Protein AF-A0A090FJC4-F1 (afdb_monomer_lite)

Radius of gyration: 14.95 Å; chains: 1; bounding box: 26×58×28 Å

Sequence (71 aa):
MVSAANGYDFSDIKAVARELVQSDPSVSIDDIVRSLYEDLYEGQPCPPALIEAVKQALQHPASGQTGAGGT

Structure (mmCIF, N/CA/C/O backbone):
data_AF-A0A090FJC4-F1
#
_entry.id   AF-A0A090FJC4-F1
#
loop_
_atom_site.group_PDB
_atom_site.id
_atom_site.type_symbol
_atom_site.label_atom_id
_atom_site.label_alt_id
_atom_site.label_comp_id
_atom_site.label_asym_id
_atom_site.label_entity_id
_atom_site.label_seq_id
_atom_site.pdbx_PDB_ins_code
_atom_site.Cartn_x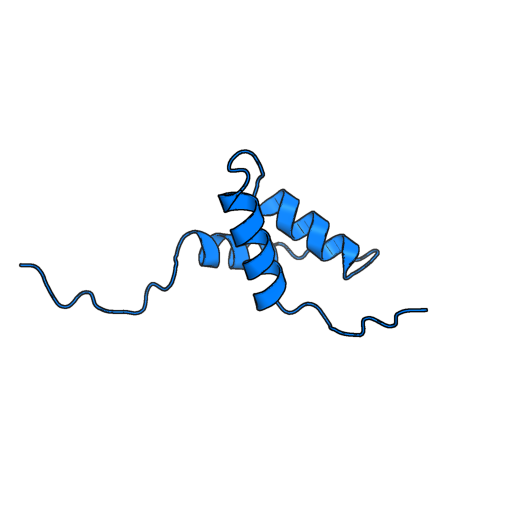
_atom_site.Cartn_y
_atom_site.Cartn_z
_atom_site.occupancy
_atom_site.B_iso_or_equiv
_atom_site.auth_seq_id
_atom_site.auth_comp_id
_atom_site.auth_asym_id
_atom_site.auth_atom_id
_atom_site.pdbx_PDB_model_num
ATOM 1 N N . MET A 1 1 ? -7.969 -25.082 -1.041 1.00 34.50 1 MET A N 1
ATOM 2 C CA . MET A 1 1 ? -6.849 -24.127 -0.937 1.00 34.50 1 MET A CA 1
ATOM 3 C C . MET A 1 1 ? -7.148 -23.041 -1.952 1.00 34.50 1 MET A C 1
ATOM 5 O O . MET A 1 1 ? -7.301 -23.382 -3.117 1.00 34.50 1 MET A O 1
ATOM 9 N N . VAL A 1 2 ? -7.457 -21.821 -1.507 1.00 37.66 2 VAL A N 1
ATOM 10 C CA . VAL A 1 2 ? -7.960 -20.765 -2.396 1.00 37.66 2 VAL A CA 1
ATOM 11 C C . VAL A 1 2 ? -6.797 -20.297 -3.273 1.00 37.66 2 VAL A C 1
ATOM 13 O O . VAL A 1 2 ? -5.806 -19.774 -2.778 1.00 37.66 2 VAL A O 1
ATOM 16 N N . SER A 1 3 ? -6.865 -20.579 -4.569 1.00 40.09 3 SER A N 1
ATOM 17 C CA . SER A 1 3 ? -5.932 -20.028 -5.547 1.00 40.09 3 SER A CA 1
ATOM 18 C C . SER A 1 3 ? -6.492 -18.680 -5.977 1.00 40.09 3 SER A C 1
ATOM 20 O O . SER A 1 3 ? -7.230 -18.598 -6.956 1.00 40.09 3 SER A O 1
ATOM 22 N N . ALA A 1 4 ? -6.204 -17.625 -5.216 1.00 42.28 4 ALA A N 1
ATOM 23 C CA . ALA A 1 4 ? -6.481 -16.265 -5.659 1.00 42.28 4 ALA A CA 1
ATOM 24 C C . ALA A 1 4 ? -5.431 -15.875 -6.711 1.00 42.28 4 ALA A C 1
ATOM 26 O O . ALA A 1 4 ? -4.514 -15.113 -6.454 1.00 42.28 4 ALA A O 1
ATOM 27 N N . ALA A 1 5 ? -5.569 -16.415 -7.923 1.00 43.34 5 ALA A N 1
ATOM 28 C CA . ALA A 1 5 ? -4.858 -15.944 -9.110 1.00 43.34 5 ALA A CA 1
ATOM 29 C C . ALA A 1 5 ? -5.488 -14.645 -9.659 1.00 43.34 5 ALA A C 1
ATOM 31 O O . ALA A 1 5 ? -5.541 -14.439 -10.868 1.00 43.34 5 ALA A O 1
ATOM 32 N N . ASN A 1 6 ? -6.003 -13.784 -8.778 1.00 47.78 6 ASN A N 1
ATOM 33 C CA . ASN A 1 6 ? -6.293 -12.401 -9.118 1.00 47.78 6 ASN A CA 1
ATOM 34 C C . ASN A 1 6 ? -5.010 -11.645 -8.819 1.00 47.78 6 ASN A C 1
ATOM 36 O O . ASN A 1 6 ? -4.776 -11.246 -7.682 1.00 47.78 6 ASN A O 1
ATOM 40 N N . GLY A 1 7 ? -4.155 -11.520 -9.835 1.00 51.97 7 GLY A N 1
ATOM 41 C CA . GLY A 1 7 ? -3.065 -10.561 -9.784 1.00 51.97 7 GLY A CA 1
ATOM 42 C C . GLY A 1 7 ? -3.682 -9.218 -9.432 1.00 51.97 7 GLY A C 1
ATOM 43 O O . GLY A 1 7 ? -4.462 -8.674 -10.210 1.00 51.97 7 GLY A O 1
ATOM 44 N N . TYR A 1 8 ? -3.421 -8.752 -8.218 1.00 60.16 8 TYR A N 1
ATOM 45 C CA . TYR A 1 8 ? -3.853 -7.438 -7.788 1.00 60.16 8 TYR A CA 1
ATOM 46 C C . TYR A 1 8 ? -3.238 -6.433 -8.758 1.00 60.16 8 TYR A C 1
ATOM 48 O O . TYR A 1 8 ? -2.013 -6.283 -8.844 1.00 60.16 8 TYR A O 1
ATOM 56 N N . ASP A 1 9 ? -4.103 -5.798 -9.538 1.00 75.38 9 ASP A N 1
ATOM 57 C CA . ASP A 1 9 ? -3.725 -4.723 -10.434 1.00 75.38 9 ASP A CA 1
ATOM 58 C C . ASP A 1 9 ? -3.578 -3.425 -9.628 1.00 75.38 9 ASP A C 1
ATOM 60 O O . ASP A 1 9 ? -4.166 -3.263 -8.554 1.00 75.38 9 ASP A O 1
ATOM 64 N N . PHE A 1 10 ? -2.823 -2.467 -10.166 1.00 83.00 10 PHE A N 1
ATOM 65 C CA . PHE A 1 10 ? -2.692 -1.116 -9.617 1.00 83.00 10 PHE A CA 1
ATOM 66 C C . PHE A 1 10 ? -4.031 -0.511 -9.162 1.00 83.00 10 PHE A C 1
ATOM 68 O O . PHE A 1 10 ? -4.088 0.186 -8.147 1.00 83.00 10 PHE A O 1
ATOM 75 N N . SER A 1 11 ? -5.118 -0.776 -9.894 1.00 83.25 11 SER A N 1
ATOM 76 C CA . SER A 1 11 ? -6.448 -0.266 -9.547 1.00 83.25 11 SER A CA 1
ATOM 77 C C . SER A 1 11 ? -6.979 -0.765 -8.205 1.00 83.25 11 SER A C 1
ATOM 79 O O . SER A 1 11 ? -7.647 0.011 -7.521 1.00 83.25 11 SER A O 1
ATOM 81 N N . ASP A 1 12 ? -6.672 -2.004 -7.824 1.00 86.38 12 ASP A N 1
ATOM 82 C CA . ASP A 1 12 ? -7.144 -2.608 -6.577 1.00 86.38 12 ASP A CA 1
ATOM 83 C C . ASP A 1 12 ? -6.336 -2.075 -5.386 1.00 86.38 12 ASP A C 1
ATOM 85 O O . ASP A 1 12 ? -6.901 -1.489 -4.463 1.00 86.38 12 ASP A O 1
ATOM 89 N N . ILE A 1 13 ? -5.000 -2.072 -5.511 1.00 87.69 13 ILE A N 1
ATOM 90 C CA . ILE A 1 13 ? -4.090 -1.451 -4.528 1.00 87.69 13 ILE A CA 1
ATOM 91 C C . ILE A 1 13 ? -4.495 0.004 -4.271 1.00 87.69 13 ILE A C 1
ATOM 93 O O . ILE A 1 13 ? -4.578 0.446 -3.127 1.00 87.69 13 ILE A O 1
ATOM 97 N N . LYS A 1 14 ? -4.803 0.759 -5.331 1.00 88.81 14 LYS A N 1
ATOM 98 C CA . LYS A 1 14 ? -5.280 2.141 -5.227 1.00 88.81 14 LYS A CA 1
ATOM 99 C C . LYS A 1 14 ? -6.627 2.244 -4.507 1.00 88.81 14 LYS A C 1
ATOM 101 O O . LYS A 1 14 ? -6.811 3.172 -3.722 1.00 88.81 14 LYS A O 1
ATOM 106 N N . ALA A 1 15 ? -7.582 1.364 -4.805 1.00 89.06 15 ALA A N 1
ATOM 107 C CA . ALA A 1 15 ? -8.907 1.392 -4.190 1.00 89.06 15 ALA A CA 1
ATOM 108 C C . ALA A 1 15 ? -8.827 1.108 -2.685 1.00 89.06 15 ALA A C 1
ATOM 110 O O . ALA A 1 15 ? -9.365 1.882 -1.894 1.00 89.06 15 ALA A O 1
ATOM 111 N N . VAL A 1 16 ? -8.077 0.076 -2.296 1.00 89.31 16 VAL A N 1
ATOM 112 C CA . VAL A 1 16 ? -7.861 -0.280 -0.889 1.00 89.31 16 VAL A CA 1
ATOM 113 C C . VAL A 1 16 ? -7.069 0.809 -0.168 1.00 89.31 16 VAL A C 1
ATOM 115 O O . VAL A 1 16 ? -7.475 1.257 0.902 1.00 89.31 16 VAL A O 1
ATOM 118 N N . ALA A 1 17 ? -5.995 1.323 -0.777 1.00 89.88 17 ALA A N 1
ATOM 119 C CA . ALA A 1 17 ? -5.225 2.423 -0.199 1.00 89.88 17 ALA A CA 1
ATOM 120 C C . ALA A 1 17 ? -6.071 3.684 0.013 1.00 89.88 17 ALA A C 1
ATOM 122 O O . ALA A 1 17 ? -5.928 4.354 1.035 1.00 89.88 17 ALA A O 1
ATOM 123 N N . ARG A 1 18 ? -6.989 3.993 -0.911 1.00 89.56 18 ARG A N 1
ATOM 124 C CA . ARG A 1 18 ? -7.953 5.087 -0.746 1.00 89.56 18 ARG A CA 1
ATOM 125 C C . ARG A 1 18 ? -8.858 4.859 0.456 1.00 89.56 18 ARG A C 1
ATOM 127 O O . ARG A 1 18 ? -9.061 5.783 1.235 1.00 89.56 18 ARG A O 1
ATOM 134 N N . GLU A 1 19 ? -9.450 3.675 0.559 1.00 91.12 19 GLU A N 1
ATOM 135 C CA . GLU A 1 19 ? -10.403 3.352 1.618 1.00 91.12 19 GLU A CA 1
ATOM 136 C C . GLU A 1 19 ? -9.734 3.413 2.994 1.00 91.12 19 GLU A C 1
ATOM 138 O O . GLU A 1 19 ? -10.247 4.066 3.902 1.00 91.12 19 GLU A O 1
ATOM 143 N N . LEU A 1 20 ? -8.534 2.843 3.112 1.00 90.19 20 LEU A N 1
ATOM 144 C CA . LEU A 1 20 ? -7.753 2.862 4.344 1.00 90.19 20 LEU A CA 1
ATOM 145 C C . LEU A 1 20 ? -7.355 4.279 4.757 1.00 90.19 20 LEU A C 1
ATOM 147 O O . LEU A 1 20 ? -7.560 4.632 5.911 1.00 90.19 20 LEU A O 1
ATOM 151 N N . VAL A 1 21 ? -6.873 5.119 3.834 1.00 89.25 21 VAL A N 1
ATOM 152 C CA . VAL A 1 21 ? -6.503 6.508 4.168 1.00 89.25 21 VAL A CA 1
ATOM 153 C C . VAL A 1 21 ? -7.721 7.368 4.536 1.00 89.25 21 VAL A C 1
ATOM 155 O O . VAL A 1 21 ? -7.600 8.325 5.297 1.00 89.25 21 VAL A O 1
ATOM 158 N N . GLN A 1 22 ? -8.901 7.055 3.985 1.00 87.00 22 GLN A N 1
ATOM 159 C CA . GLN A 1 22 ? -10.157 7.725 4.338 1.00 87.00 22 GLN A CA 1
ATOM 160 C C . GLN A 1 22 ? -10.689 7.272 5.699 1.00 87.00 22 GLN A C 1
ATOM 162 O O . GLN A 1 22 ? -11.270 8.084 6.418 1.00 87.00 22 GLN A O 1
ATOM 167 N N . SER A 1 23 ? -10.501 5.996 6.041 1.00 91.38 23 SER A N 1
ATOM 168 C CA . SER A 1 23 ? -10.883 5.442 7.338 1.00 91.38 23 SER A CA 1
ATOM 169 C C . SER A 1 23 ? -9.930 5.884 8.448 1.00 91.38 23 SER A C 1
ATOM 171 O O . SER A 1 23 ? -10.386 6.224 9.537 1.00 91.38 23 SER A O 1
ATOM 173 N N . ASP A 1 24 ? -8.623 5.878 8.183 1.00 88.88 24 ASP A N 1
ATOM 174 C CA . ASP A 1 24 ? -7.585 6.277 9.126 1.00 88.88 24 ASP A CA 1
ATOM 175 C C . ASP A 1 24 ? -6.554 7.198 8.443 1.00 88.88 24 ASP A C 1
ATOM 177 O O . ASP A 1 24 ? -5.655 6.743 7.740 1.00 88.88 24 ASP A O 1
ATOM 181 N N . PRO A 1 25 ? -6.642 8.523 8.634 1.00 83.62 25 PRO A N 1
ATOM 182 C CA . PRO A 1 25 ? -5.702 9.457 8.021 1.00 83.62 25 PRO A CA 1
ATOM 183 C C . PRO A 1 25 ? -4.310 9.443 8.675 1.00 83.62 25 PRO A C 1
ATOM 185 O O . PRO A 1 25 ? -3.431 10.180 8.227 1.00 83.62 25 PRO A O 1
ATOM 188 N N . SER A 1 26 ? -4.095 8.652 9.737 1.00 90.19 26 SER A N 1
ATOM 189 C CA . SER A 1 26 ? -2.778 8.506 10.371 1.00 90.19 26 SER A CA 1
ATOM 190 C C . SER A 1 26 ? -1.904 7.493 9.633 1.00 90.19 26 SER A C 1
ATOM 192 O O . SER A 1 26 ? -0.679 7.541 9.769 1.00 90.19 26 SER A O 1
ATOM 194 N N . VAL A 1 27 ? -2.501 6.590 8.843 1.00 87.25 27 VAL A N 1
ATOM 195 C CA . VAL A 1 27 ? -1.741 5.634 8.033 1.00 87.25 27 VAL A CA 1
ATOM 196 C C . VAL A 1 27 ? -1.158 6.300 6.788 1.00 87.25 27 VAL A C 1
ATOM 198 O O . VAL A 1 27 ? -1.780 7.131 6.127 1.00 87.25 27 VAL A O 1
ATOM 201 N N . SER A 1 28 ? 0.078 5.933 6.454 1.00 90.31 28 SER A N 1
ATOM 202 C CA . SER A 1 28 ? 0.772 6.462 5.280 1.00 90.31 28 SER A CA 1
ATOM 203 C C . SER A 1 28 ? 0.497 5.599 4.056 1.00 90.31 28 SER A C 1
ATOM 205 O O . SER A 1 28 ? 0.584 4.379 4.126 1.00 90.31 28 SER A O 1
ATOM 207 N N . ILE A 1 29 ? 0.250 6.235 2.905 1.00 89.69 29 ILE A N 1
ATOM 208 C CA . ILE A 1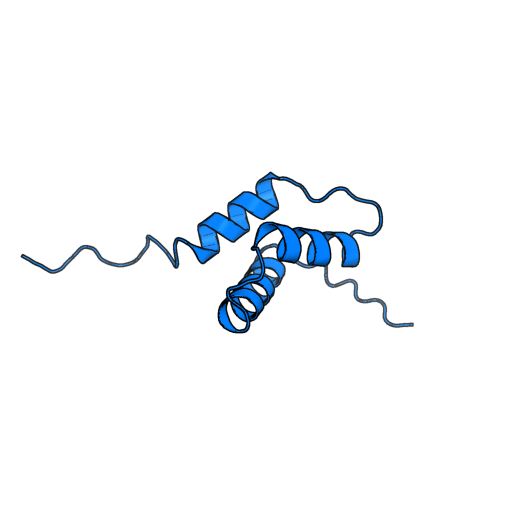 29 ? 0.026 5.536 1.626 1.00 89.69 29 ILE A CA 1
ATOM 209 C C . ILE A 1 29 ? 1.194 4.587 1.295 1.00 89.69 29 ILE A C 1
ATOM 211 O O . ILE A 1 29 ? 0.960 3.506 0.771 1.00 89.69 29 ILE A O 1
ATOM 215 N N . ASP A 1 30 ? 2.432 4.966 1.635 1.00 91.19 30 ASP A N 1
ATOM 216 C CA . ASP A 1 30 ? 3.622 4.110 1.498 1.00 91.19 30 ASP A CA 1
ATOM 217 C C . ASP A 1 30 ? 3.466 2.777 2.237 1.00 91.19 30 ASP A C 1
ATOM 219 O O . ASP A 1 30 ? 3.608 1.718 1.632 1.00 91.19 30 ASP A O 1
ATOM 223 N N . ASP A 1 31 ? 3.099 2.844 3.517 1.00 91.44 31 ASP A N 1
ATOM 224 C CA . ASP A 1 31 ? 2.970 1.685 4.400 1.00 91.44 31 ASP A CA 1
ATOM 225 C C . ASP A 1 31 ? 1.857 0.748 3.915 1.00 91.44 31 ASP A C 1
ATOM 227 O O . ASP A 1 31 ? 2.053 -0.459 3.784 1.00 91.44 31 ASP A O 1
ATOM 231 N N . ILE A 1 32 ? 0.723 1.330 3.511 1.00 90.94 32 ILE A N 1
ATOM 232 C CA . ILE A 1 32 ? -0.416 0.593 2.959 1.00 90.94 32 ILE A CA 1
ATOM 233 C C . ILE A 1 32 ? -0.029 -0.126 1.664 1.00 90.94 32 ILE A C 1
ATOM 235 O O . ILE A 1 32 ? -0.263 -1.322 1.521 1.00 90.94 32 ILE A O 1
ATOM 239 N N . VAL A 1 33 ? 0.563 0.590 0.703 1.00 90.31 33 VAL A N 1
ATOM 240 C CA . VAL A 1 33 ? 0.918 0.024 -0.607 1.00 90.31 33 VAL A CA 1
ATOM 241 C C . VAL A 1 33 ? 1.994 -1.046 -0.465 1.00 90.31 33 VAL A C 1
ATOM 243 O O . VAL A 1 33 ? 1.915 -2.060 -1.155 1.00 90.31 33 VAL A O 1
ATOM 246 N N . ARG A 1 34 ? 2.972 -0.857 0.428 1.00 89.75 34 ARG A N 1
ATOM 247 C CA . ARG A 1 34 ? 4.001 -1.865 0.713 1.00 89.75 34 ARG A CA 1
ATOM 248 C C . ARG A 1 34 ? 3.397 -3.104 1.350 1.00 89.75 34 ARG A C 1
ATOM 250 O O . ARG A 1 34 ? 3.627 -4.187 0.830 1.00 89.75 34 ARG A O 1
ATOM 257 N N . SER A 1 35 ? 2.568 -2.936 2.379 1.00 89.12 35 SER A N 1
ATOM 258 C CA . SER A 1 35 ? 1.914 -4.052 3.063 1.00 89.12 35 SER A CA 1
ATOM 259 C C . SER A 1 35 ? 1.011 -4.849 2.118 1.00 89.12 35 SER A C 1
ATOM 261 O O . SER A 1 35 ? 1.110 -6.072 2.076 1.00 89.12 35 SER A O 1
ATOM 263 N N . LEU A 1 36 ? 0.209 -4.167 1.290 1.00 87.56 36 LEU A N 1
ATOM 264 C CA . LEU A 1 36 ? -0.594 -4.816 0.254 1.00 87.56 36 LEU A CA 1
ATOM 265 C C . LEU A 1 36 ? 0.299 -5.532 -0.761 1.00 87.56 36 LEU A C 1
ATOM 267 O O . LEU A 1 36 ? 0.068 -6.691 -1.069 1.00 87.56 36 LEU A O 1
ATOM 271 N N . TYR A 1 37 ? 1.337 -4.876 -1.280 1.00 87.06 37 TYR A N 1
ATOM 272 C CA . TYR A 1 37 ? 2.209 -5.483 -2.282 1.00 87.06 37 TYR A CA 1
ATOM 273 C C . TYR A 1 37 ? 2.957 -6.713 -1.754 1.00 87.06 37 TYR A C 1
ATOM 275 O O . TYR A 1 37 ? 3.073 -7.692 -2.482 1.00 87.06 37 TYR A O 1
ATOM 283 N N . GLU A 1 38 ? 3.447 -6.681 -0.514 1.00 86.44 38 GLU A N 1
ATOM 284 C CA . GLU A 1 38 ? 4.128 -7.816 0.121 1.00 86.44 38 GLU A CA 1
ATOM 285 C C . GLU A 1 38 ? 3.194 -9.015 0.329 1.00 86.44 38 GLU A C 1
ATOM 287 O O . GLU A 1 38 ? 3.633 -10.148 0.142 1.00 86.44 38 GLU A O 1
ATOM 292 N N . ASP A 1 39 ? 1.917 -8.779 0.650 1.00 84.44 39 ASP A N 1
ATOM 293 C CA . ASP A 1 39 ? 0.895 -9.833 0.762 1.00 84.44 39 ASP A CA 1
ATOM 294 C C . ASP A 1 39 ? 0.628 -10.518 -0.590 1.00 84.44 39 ASP A C 1
ATOM 296 O O . ASP A 1 39 ? 0.462 -11.733 -0.681 1.00 84.44 39 ASP A O 1
ATOM 300 N N . LEU A 1 40 ? 0.653 -9.736 -1.670 1.00 81.38 40 LEU A N 1
ATOM 301 C CA . LEU A 1 40 ? 0.343 -10.196 -3.025 1.00 81.38 40 LEU A CA 1
ATOM 302 C C . LEU A 1 40 ? 1.533 -10.836 -3.735 1.00 81.38 40 LEU A C 1
ATOM 304 O O . LEU A 1 40 ? 1.372 -11.769 -4.524 1.00 81.38 40 LEU A O 1
ATOM 308 N N . TYR A 1 41 ? 2.722 -10.300 -3.484 1.00 80.88 41 TYR A N 1
ATOM 309 C CA . TYR A 1 41 ? 3.977 -10.691 -4.105 1.00 80.88 41 TYR A CA 1
ATOM 310 C C . TYR A 1 41 ? 4.974 -11.062 -3.008 1.00 80.88 41 TYR A C 1
ATOM 312 O O . TYR A 1 41 ? 5.952 -10.351 -2.763 1.00 80.88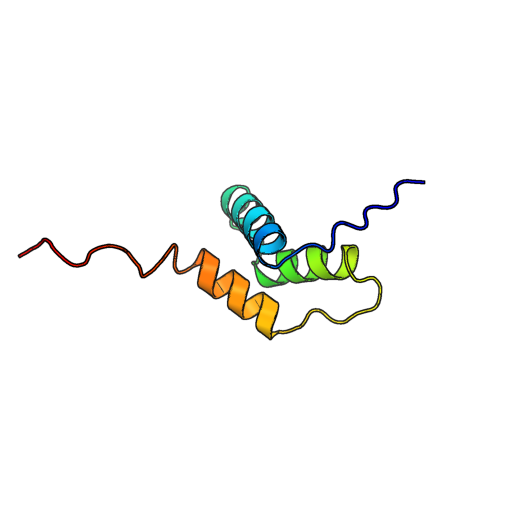 41 TYR A O 1
ATOM 320 N N . GLU A 1 42 ? 4.718 -12.197 -2.351 1.00 79.44 42 GLU A N 1
ATOM 321 C CA . GLU A 1 42 ? 5.559 -12.708 -1.266 1.00 79.44 42 GLU A CA 1
ATOM 322 C C . GLU A 1 42 ? 7.035 -12.769 -1.703 1.00 79.44 42 GLU A C 1
ATOM 324 O O . GLU A 1 42 ? 7.404 -13.423 -2.682 1.00 79.44 42 GLU A O 1
ATOM 329 N N . GLY A 1 43 ? 7.895 -12.047 -0.980 1.00 77.69 43 GLY A N 1
ATOM 330 C CA . GLY A 1 43 ? 9.333 -11.999 -1.247 1.00 77.69 43 GLY A CA 1
ATOM 331 C C . GLY A 1 43 ? 9.770 -11.059 -2.378 1.00 77.69 43 GLY A C 1
ATOM 332 O O . GLY A 1 43 ? 10.965 -11.021 -2.684 1.00 77.69 43 GLY A O 1
ATOM 333 N N . GLN A 1 44 ? 8.868 -10.276 -2.984 1.00 80.25 44 GLN A N 1
ATOM 334 C CA . GLN A 1 44 ? 9.246 -9.212 -3.918 1.00 80.25 44 GLN A CA 1
ATOM 335 C C . GLN A 1 44 ? 9.259 -7.834 -3.243 1.00 80.25 44 GLN A C 1
ATOM 337 O O . GLN A 1 44 ? 8.306 -7.462 -2.560 1.00 80.25 44 GLN A O 1
ATOM 342 N N . PRO A 1 45 ? 10.308 -7.021 -3.467 1.00 81.69 45 PRO A N 1
ATOM 343 C CA . PRO A 1 45 ? 10.316 -5.653 -2.976 1.00 81.69 45 PRO A CA 1
A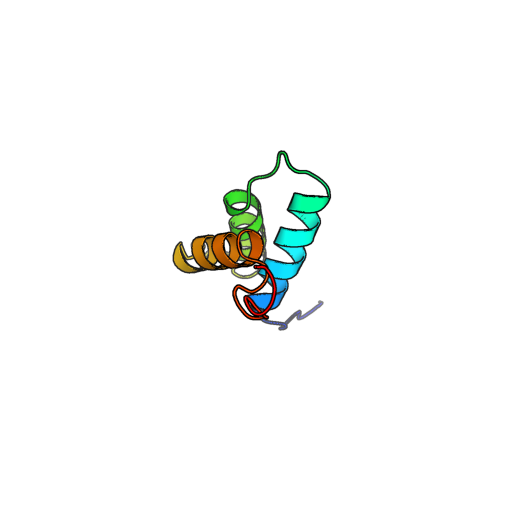TOM 344 C C . PRO A 1 45 ? 9.256 -4.825 -3.707 1.00 81.69 45 PRO A C 1
ATOM 346 O O . PRO A 1 45 ? 9.211 -4.813 -4.940 1.00 81.69 45 PRO A O 1
ATOM 349 N N . CYS A 1 46 ? 8.444 -4.092 -2.943 1.00 83.81 46 CYS A N 1
ATOM 350 C CA . CYS A 1 46 ? 7.473 -3.158 -3.502 1.00 83.81 46 CYS A CA 1
ATOM 351 C C . CYS A 1 46 ? 8.174 -2.123 -4.402 1.00 83.81 46 CYS A C 1
ATOM 353 O O . CYS A 1 46 ? 9.094 -1.433 -3.946 1.00 83.81 46 CYS A O 1
ATOM 355 N N . PRO A 1 47 ? 7.778 -1.996 -5.681 1.00 87.38 47 PRO A N 1
ATOM 356 C CA . PRO A 1 47 ? 8.408 -1.051 -6.583 1.00 87.38 47 PRO A CA 1
ATOM 357 C C . PRO A 1 47 ? 8.056 0.390 -6.176 1.00 87.38 47 PRO A C 1
ATOM 359 O O . PRO A 1 47 ? 6.876 0.723 -6.055 1.00 87.38 47 PRO A O 1
ATOM 362 N N . PRO A 1 48 ? 9.042 1.299 -6.055 1.00 86.94 48 PRO A N 1
ATOM 363 C CA . PRO A 1 48 ? 8.785 2.684 -5.647 1.00 86.94 48 PRO A CA 1
ATOM 364 C C . PRO A 1 48 ? 7.874 3.430 -6.634 1.00 86.94 48 PRO A C 1
ATOM 366 O O . PRO A 1 48 ? 7.115 4.311 -6.240 1.00 86.94 48 PRO A O 1
ATOM 369 N N . ALA A 1 49 ? 7.890 3.033 -7.911 1.00 88.94 49 ALA A N 1
ATOM 370 C CA . ALA A 1 49 ? 6.996 3.571 -8.933 1.00 88.94 49 ALA A CA 1
ATOM 371 C C . ALA A 1 49 ? 5.510 3.301 -8.633 1.00 88.94 49 ALA A C 1
ATOM 373 O O . ALA A 1 49 ? 4.666 4.131 -8.960 1.00 88.94 49 ALA A O 1
ATOM 374 N N . LEU A 1 50 ? 5.184 2.172 -7.994 1.00 88.06 50 LEU A N 1
ATOM 375 C CA . LEU A 1 50 ? 3.813 1.843 -7.607 1.00 88.06 50 LEU A CA 1
ATOM 376 C C . LEU A 1 50 ? 3.334 2.754 -6.476 1.00 88.06 50 LEU A C 1
ATOM 378 O O . LEU A 1 50 ? 2.238 3.302 -6.555 1.00 88.06 50 LEU A O 1
ATOM 382 N N . ILE A 1 51 ? 4.174 2.954 -5.461 1.00 90.31 51 ILE A N 1
ATOM 383 C CA . ILE A 1 51 ? 3.883 3.827 -4.318 1.00 90.31 51 ILE A CA 1
ATOM 384 C C . ILE A 1 51 ? 3.624 5.255 -4.801 1.00 90.31 51 ILE A C 1
ATOM 386 O O . ILE A 1 51 ? 2.606 5.854 -4.458 1.00 90.31 51 ILE A O 1
ATOM 390 N N . GLU A 1 52 ? 4.509 5.782 -5.648 1.00 90.62 52 GLU A N 1
ATOM 391 C CA . GLU A 1 52 ? 4.351 7.111 -6.241 1.00 90.62 52 GLU A CA 1
ATOM 392 C C . GLU A 1 52 ? 3.088 7.198 -7.108 1.00 90.62 52 GLU A C 1
ATOM 394 O O . GLU A 1 52 ? 2.340 8.167 -6.992 1.00 90.62 52 GLU A O 1
ATOM 399 N N . ALA A 1 53 ? 2.787 6.177 -7.916 1.00 89.25 53 ALA A N 1
ATOM 400 C CA . ALA A 1 53 ? 1.577 6.152 -8.736 1.00 89.25 53 ALA A CA 1
ATOM 401 C C . ALA A 1 53 ? 0.295 6.152 -7.886 1.00 89.25 53 ALA A C 1
ATOM 403 O O . ALA A 1 53 ? -0.653 6.873 -8.208 1.00 89.25 53 ALA A O 1
ATOM 404 N N . VAL A 1 54 ? 0.254 5.388 -6.789 1.00 89.38 54 VAL A N 1
ATOM 405 C CA . VAL A 1 54 ? -0.896 5.369 -5.873 1.00 89.38 54 VAL A CA 1
ATOM 406 C C . VAL A 1 54 ? -1.006 6.709 -5.151 1.00 89.38 54 VAL A C 1
ATOM 408 O O . VAL A 1 54 ? -2.089 7.290 -5.132 1.00 89.38 54 VAL A O 1
ATOM 411 N N . LYS A 1 55 ? 0.101 7.261 -4.639 1.00 89.94 55 LYS A N 1
ATOM 412 C CA . LYS A 1 55 ? 0.127 8.604 -4.039 1.00 89.94 55 LYS A CA 1
ATOM 413 C C . LYS A 1 55 ? -0.419 9.650 -5.002 1.00 89.94 55 LYS A C 1
ATOM 415 O O . LYS A 1 55 ? -1.345 10.370 -4.642 1.00 89.94 55 LYS A O 1
ATOM 420 N N . GLN A 1 56 ? 0.077 9.690 -6.238 1.00 88.81 56 GLN A N 1
ATOM 421 C CA . GLN A 1 56 ? -0.418 10.624 -7.247 1.00 88.81 56 GLN A CA 1
ATOM 422 C C . GLN A 1 56 ? -1.900 10.411 -7.547 1.00 88.81 56 GLN A C 1
ATOM 424 O O . GLN A 1 56 ? -2.638 11.387 -7.626 1.00 88.81 56 GLN A O 1
ATOM 429 N N . ALA A 1 57 ? -2.363 9.168 -7.664 1.00 86.81 57 ALA A N 1
ATOM 430 C CA . ALA A 1 57 ? -3.765 8.880 -7.948 1.00 86.81 57 ALA A CA 1
ATOM 431 C C . ALA A 1 57 ? -4.711 9.246 -6.789 1.00 86.81 57 ALA A C 1
ATOM 433 O O . ALA A 1 57 ? -5.863 9.603 -7.035 1.00 86.81 57 ALA A O 1
ATOM 434 N N . LEU A 1 58 ? -4.242 9.169 -5.541 1.00 84.06 58 LEU A N 1
ATOM 435 C CA . LEU A 1 58 ? -5.002 9.577 -4.355 1.00 84.06 58 LEU A CA 1
ATOM 436 C C . LEU A 1 58 ? -4.969 11.094 -4.136 1.00 84.06 58 LEU A C 1
ATOM 438 O O . LEU A 1 58 ? -5.978 11.672 -3.739 1.00 84.06 58 LEU A O 1
ATOM 442 N N . GLN A 1 59 ? -3.838 11.745 -4.419 1.00 80.56 59 GLN A N 1
ATOM 443 C CA . GLN A 1 59 ? -3.685 13.199 -4.311 1.00 80.56 59 GLN A CA 1
ATOM 444 C C . GLN A 1 59 ? -4.344 13.953 -5.474 1.00 80.56 59 GLN A C 1
ATOM 446 O O . GLN A 1 59 ? -4.819 15.071 -5.289 1.00 80.56 59 GLN A O 1
ATOM 451 N N . HIS A 1 60 ? -4.400 13.345 -6.659 1.00 71.06 60 HIS A N 1
ATOM 452 C CA . HIS A 1 60 ? -5.061 13.880 -7.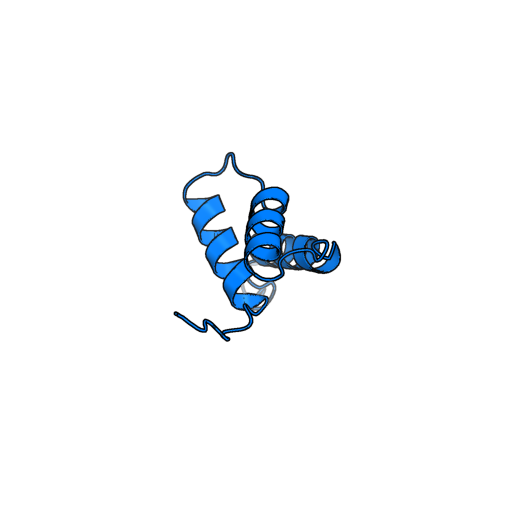844 1.00 71.06 60 HIS A CA 1
ATOM 453 C C . HIS A 1 60 ? -6.224 12.965 -8.236 1.00 71.06 60 HIS A C 1
ATOM 455 O O . HIS A 1 60 ? -6.064 12.116 -9.120 1.00 71.06 60 HIS A O 1
ATOM 461 N N . PRO A 1 61 ? -7.413 13.130 -7.629 1.00 55.28 61 PRO A N 1
ATOM 462 C CA . PRO A 1 61 ? -8.621 12.490 -8.127 1.00 55.28 61 PRO A CA 1
ATOM 463 C C . PRO A 1 61 ? -8.938 13.087 -9.504 1.00 55.28 61 PRO A C 1
ATOM 465 O O . PRO A 1 61 ? -9.622 14.094 -9.600 1.00 55.28 61 PRO A O 1
ATOM 468 N N . ALA A 1 62 ? -8.371 12.508 -10.564 1.00 52.06 62 ALA A N 1
ATOM 469 C CA . ALA A 1 62 ? -8.521 12.938 -11.950 1.00 52.06 62 ALA A CA 1
ATOM 470 C C . ALA A 1 62 ? -8.345 14.459 -12.165 1.00 52.06 62 ALA A C 1
ATOM 472 O O . ALA A 1 62 ? -9.316 15.210 -12.255 1.00 52.06 62 ALA A O 1
ATOM 473 N N . SER A 1 63 ? -7.109 14.915 -12.401 1.00 47.16 63 SER A N 1
ATOM 474 C CA . SER A 1 63 ? -6.910 16.110 -13.239 1.00 47.16 63 SER A CA 1
ATOM 475 C C . SER A 1 63 ? -7.394 15.783 -14.655 1.00 47.16 63 SER A C 1
ATOM 477 O O . SER A 1 63 ? -6.616 15.385 -15.516 1.00 47.16 63 SER A O 1
ATOM 479 N N . GLY A 1 64 ? -8.705 15.844 -14.868 1.00 50.81 64 GLY A N 1
ATOM 480 C CA . GLY A 1 64 ? -9.322 15.324 -16.077 1.00 50.81 64 GLY A CA 1
ATOM 481 C C . GLY A 1 64 ? -10.827 15.536 -16.181 1.00 50.81 64 GLY A C 1
ATOM 482 O O . GLY A 1 64 ? -11.471 14.733 -16.839 1.00 50.81 64 GLY A O 1
ATOM 483 N N . GLN A 1 65 ? -11.406 16.579 -15.573 1.00 45.81 65 GLN A N 1
ATOM 484 C CA . GLN A 1 65 ? -12.651 17.157 -16.095 1.00 45.81 65 GLN A CA 1
ATOM 485 C C . GLN A 1 65 ? -12.855 18.612 -15.632 1.00 45.81 65 GLN A C 1
ATOM 487 O O . GLN A 1 65 ? -13.209 18.885 -14.492 1.00 45.81 65 GLN A O 1
ATOM 492 N N . THR A 1 66 ? -12.659 19.526 -16.588 1.00 46.12 66 THR A N 1
ATOM 493 C CA . THR A 1 66 ? -13.319 20.839 -16.687 1.00 46.12 66 THR A CA 1
ATOM 494 C C . THR A 1 66 ? -12.858 21.958 -15.744 1.00 46.12 66 THR A C 1
ATOM 496 O O . THR A 1 66 ? -13.603 22.443 -14.902 1.00 46.12 66 THR A O 1
ATOM 499 N N . GLY A 1 67 ? -11.689 22.528 -16.047 1.00 44.12 67 GLY A N 1
ATOM 500 C CA . GLY A 1 67 ? -11.509 23.982 -15.975 1.00 44.12 67 GLY A CA 1
ATOM 501 C C . GLY A 1 67 ? -12.187 24.659 -17.173 1.00 44.12 67 GLY A C 1
ATOM 502 O O . GLY A 1 67 ? -11.519 25.214 -18.035 1.00 44.12 67 GLY A O 1
ATOM 503 N N . ALA A 1 68 ? -13.511 24.548 -17.267 1.00 52.50 68 ALA A N 1
ATOM 504 C CA . ALA A 1 68 ? -14.344 25.427 -18.080 1.00 52.50 68 ALA 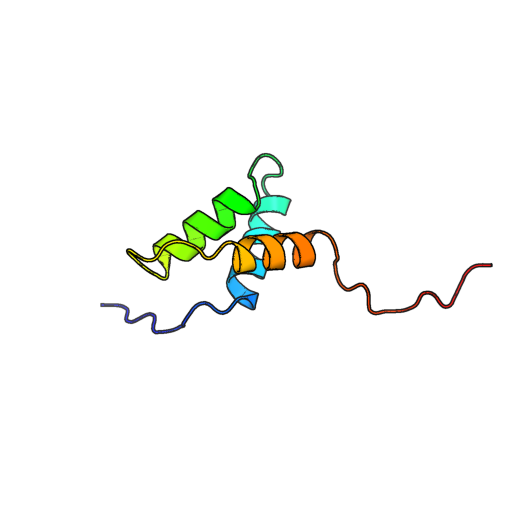A CA 1
ATOM 505 C C . ALA A 1 68 ? -15.463 25.929 -17.164 1.00 52.50 68 ALA A C 1
ATOM 507 O O . ALA A 1 68 ? -16.477 25.261 -16.985 1.00 52.50 68 ALA A O 1
ATOM 508 N N . GLY A 1 69 ? -15.232 27.074 -16.524 1.00 55.81 69 GLY A N 1
ATOM 509 C CA . GLY A 1 69 ? -16.233 27.749 -15.701 1.00 55.81 69 GLY A CA 1
ATOM 510 C C . GLY A 1 69 ? -15.640 28.485 -14.502 1.00 55.81 69 GLY A C 1
ATOM 511 O O . GLY A 1 69 ? -15.344 27.863 -13.489 1.00 55.81 69 GLY A O 1
ATOM 512 N N . GLY A 1 70 ? -15.543 29.813 -14.618 1.00 60.38 70 GLY A N 1
ATOM 513 C CA . GLY A 1 70 ? -15.204 30.760 -13.547 1.00 60.38 70 GLY A CA 1
ATOM 514 C C . GLY A 1 70 ? -13.836 31.400 -13.788 1.00 60.38 70 GLY A C 1
ATOM 515 O O . GLY A 1 70 ? -12.824 30.772 -13.509 1.00 60.38 70 GLY A O 1
ATOM 516 N N . THR A 1 71 ? -13.709 32.604 -14.343 1.00 52.22 71 THR A N 1
ATOM 517 C CA . THR A 1 71 ? -14.609 33.774 -14.400 1.00 52.22 71 THR A CA 1
ATOM 518 C C . THR A 1 71 ? -14.474 34.516 -15.719 1.00 52.22 71 THR A C 1
ATOM 520 O O . THR A 1 71 ? -13.324 34.586 -16.207 1.00 52.22 71 THR A O 1
#

pLDDT: mean 76.43, std 17.72, range [34.5, 91.44]

Secondary structure (DSSP, 8-state):
---------HHHHHHHHHHHHHH-TTS-HHHHHHHHHHHHSTTPPPPHHHHHHHHHHHH-S-S-S------

Foldseek 3Di:
DDPPPVQDDLVNLLVVLLVVCVVPVVDDLQVSSQVVCCVRPPPDGRDVVSSVVSVCCNVPVDPPDDPPDDD